Protein AF-A0A1M7XXS4-F1 (afdb_monomer)

Radius of gyration: 19.03 Å; Cα contacts (8 Å, |Δi|>4): 50; chains: 1; bounding box: 60×16×49 Å

Secondary structure (DSSP, 8-state):
-HHHHHHHHHHHHHHHHHTS-----------SS-TTT--HHHHHHIIIIIHHHHHHHHHHHHHHHHHHHHHHHHTT-HHHHHIIIIIHHHIIIIISPTT--S---

Mean predicted aligned error: 14.61 Å

Structure (mmCIF, N/CA/C/O backbone):
data_AF-A0A1M7XXS4-F1
#
_entry.id   AF-A0A1M7XXS4-F1
#
loop_
_atom_site.group_PDB
_atom_site.id
_atom_site.type_symbol
_atom_site.label_atom_id
_atom_site.label_alt_id
_atom_site.label_comp_id
_atom_site.label_asym_id
_atom_site.label_entity_id
_atom_site.label_seq_id
_atom_site.pdbx_PDB_ins_code
_atom_site.Cartn_x
_atom_site.Cartn_y
_atom_site.Cartn_z
_atom_site.occupancy
_atom_site.B_iso_or_equiv
_atom_site.auth_seq_id
_atom_site.auth_comp_id
_atom_site.auth_asym_id
_atom_site.auth_atom_id
_atom_site.pdbx_PDB_model_num
ATOM 1 N N . MET A 1 1 ? 35.525 5.020 0.083 1.00 51.22 1 MET A N 1
ATOM 2 C CA . MET A 1 1 ? 34.289 5.786 -0.222 1.00 51.22 1 MET A CA 1
ATOM 3 C C . MET A 1 1 ? 33.033 4.921 -0.432 1.00 51.22 1 MET A C 1
ATOM 5 O O . MET A 1 1 ? 31.948 5.423 -0.187 1.00 51.22 1 MET A O 1
ATOM 9 N N . PHE A 1 2 ? 33.125 3.638 -0.828 1.00 51.34 2 PHE A N 1
ATOM 10 C CA . PHE A 1 2 ? 31.950 2.745 -0.963 1.00 51.34 2 PHE A CA 1
ATOM 11 C C . PHE A 1 2 ? 31.373 2.231 0.371 1.00 51.34 2 PHE A C 1
ATOM 13 O O . PHE A 1 2 ? 30.167 2.043 0.482 1.00 51.34 2 PHE A O 1
ATOM 20 N N . LEU A 1 3 ? 32.214 2.039 1.392 1.00 49.72 3 LEU A N 1
ATOM 21 C CA . LEU A 1 3 ? 31.784 1.537 2.705 1.00 49.72 3 LEU A CA 1
ATOM 22 C C . LEU A 1 3 ? 31.057 2.607 3.534 1.00 49.72 3 LEU A C 1
ATOM 24 O O . LEU A 1 3 ? 30.058 2.302 4.169 1.00 49.72 3 LEU A O 1
ATOM 28 N N . LEU A 1 4 ? 31.474 3.876 3.425 1.00 56.62 4 LEU A N 1
ATOM 29 C CA . LEU A 1 4 ? 30.806 5.003 4.088 1.00 56.62 4 LEU A CA 1
ATOM 30 C C . LEU A 1 4 ? 29.369 5.196 3.567 1.00 56.62 4 LEU A C 1
ATOM 32 O O . LEU A 1 4 ? 28.458 5.448 4.345 1.00 56.62 4 LEU A O 1
ATOM 36 N N . LYS A 1 5 ? 29.150 4.991 2.258 1.00 56.81 5 LYS A N 1
ATOM 37 C CA . LYS A 1 5 ? 27.818 5.058 1.632 1.00 56.81 5 LYS A CA 1
ATOM 38 C C . LYS A 1 5 ? 26.894 3.937 2.121 1.00 56.81 5 LYS A C 1
ATOM 40 O O . LYS A 1 5 ? 25.731 4.198 2.397 1.00 56.81 5 LYS A O 1
ATOM 45 N N . LYS A 1 6 ? 27.412 2.710 2.270 1.00 54.75 6 LYS A N 1
ATOM 46 C CA . LYS A 1 6 ? 26.637 1.559 2.765 1.00 54.75 6 LYS A CA 1
ATOM 47 C C . LYS A 1 6 ? 26.228 1.726 4.229 1.00 54.75 6 LYS A C 1
ATOM 49 O O . LYS A 1 6 ? 25.080 1.442 4.543 1.00 54.75 6 LYS A O 1
ATOM 54 N N . THR A 1 7 ? 27.120 2.242 5.079 1.00 69.50 7 THR A N 1
ATOM 55 C CA . THR A 1 7 ? 26.813 2.519 6.491 1.00 69.50 7 THR A CA 1
ATOM 56 C C . THR A 1 7 ? 25.780 3.638 6.640 1.00 69.50 7 THR A C 1
ATOM 58 O O . THR A 1 7 ? 24.866 3.518 7.441 1.00 69.50 7 THR A O 1
ATOM 61 N N . VAL A 1 8 ? 25.845 4.701 5.832 1.00 77.06 8 VAL A N 1
ATOM 62 C CA . VAL A 1 8 ? 24.820 5.764 5.867 1.00 77.06 8 VAL A CA 1
ATOM 63 C C . VAL A 1 8 ? 23.448 5.236 5.432 1.00 77.06 8 VAL A C 1
ATOM 65 O O . VAL A 1 8 ? 22.443 5.567 6.053 1.00 77.06 8 VAL A O 1
ATOM 68 N N . ILE A 1 9 ? 23.397 4.364 4.420 1.00 77.25 9 ILE A N 1
ATOM 69 C CA . ILE A 1 9 ? 22.145 3.750 3.950 1.00 77.25 9 ILE A CA 1
ATOM 70 C C . ILE A 1 9 ? 21.536 2.832 5.019 1.00 77.25 9 ILE A C 1
ATOM 72 O O . ILE A 1 9 ? 20.336 2.912 5.265 1.00 77.25 9 ILE A O 1
ATOM 76 N N . THR A 1 10 ? 22.335 2.001 5.696 1.00 77.62 10 THR A N 1
ATOM 77 C CA . THR A 1 10 ? 21.816 1.142 6.774 1.00 77.62 10 THR A CA 1
ATOM 78 C C . THR A 1 10 ? 21.337 1.944 7.976 1.00 77.62 10 THR A C 1
ATOM 80 O O . THR A 1 10 ? 20.279 1.636 8.513 1.00 77.62 10 THR A O 1
ATOM 83 N N . TRP A 1 11 ? 22.044 3.003 8.369 1.00 78.00 11 TRP A N 1
ATOM 84 C CA . TRP A 1 11 ? 21.597 3.869 9.463 1.00 78.00 11 TRP A CA 1
ATOM 85 C C . TRP A 1 11 ? 20.311 4.638 9.120 1.00 78.00 11 TRP A C 1
ATOM 87 O O . TRP A 1 11 ? 19.451 4.780 9.984 1.00 78.00 11 TRP A O 1
ATOM 97 N N . CYS A 1 12 ? 20.127 5.043 7.859 1.00 75.94 12 CYS A N 1
ATOM 98 C CA . CYS A 1 12 ? 18.898 5.691 7.388 1.00 75.94 12 CYS A CA 1
ATOM 99 C C . CYS A 1 12 ? 17.698 4.720 7.353 1.00 75.94 12 CYS A C 1
ATOM 101 O O . CYS A 1 12 ? 16.577 5.089 7.698 1.00 75.94 12 CYS A O 1
ATOM 103 N N . LEU A 1 13 ? 17.935 3.448 7.003 1.00 73.19 13 LEU A N 1
ATOM 104 C CA . LEU A 1 13 ? 16.913 2.395 7.065 1.00 73.19 13 LEU A CA 1
ATOM 105 C C . LEU A 1 13 ? 16.500 2.079 8.512 1.00 73.19 13 LEU A C 1
ATOM 107 O O . LEU A 1 13 ? 15.319 1.872 8.778 1.00 73.19 13 LEU A O 1
ATOM 111 N N . ILE A 1 14 ? 17.447 2.092 9.456 1.00 77.12 14 ILE A N 1
ATOM 112 C CA . ILE A 1 14 ? 17.178 1.848 10.883 1.00 77.12 14 ILE A CA 1
ATOM 113 C C . ILE A 1 14 ? 16.412 3.022 11.514 1.00 77.12 14 ILE A C 1
ATOM 115 O O . ILE A 1 14 ? 15.475 2.793 12.278 1.00 77.12 14 ILE A O 1
ATOM 119 N N . SER A 1 15 ? 16.743 4.273 11.171 1.00 72.19 15 SER A N 1
ATOM 120 C CA . SER A 1 15 ? 15.988 5.439 11.654 1.00 72.19 15 SER A CA 1
ATOM 121 C C . SER A 1 15 ? 14.590 5.526 11.037 1.00 72.19 15 SER A C 1
ATOM 123 O O . SER A 1 15 ? 13.642 5.878 11.733 1.00 72.19 15 SER A O 1
ATOM 125 N N . GLY A 1 16 ? 14.439 5.148 9.763 1.00 68.44 16 GLY A N 1
ATOM 126 C CA . GLY A 1 16 ? 13.130 5.037 9.113 1.00 68.44 16 GLY A CA 1
ATOM 127 C C . GLY A 1 16 ? 12.236 3.971 9.756 1.00 68.44 16 GLY A C 1
ATOM 128 O O . GLY A 1 16 ? 11.039 4.187 9.910 1.00 68.44 16 GLY A O 1
ATOM 129 N N . LEU A 1 17 ? 12.815 2.857 10.219 1.00 63.06 17 LEU A N 1
ATOM 130 C CA . LEU A 1 17 ? 12.072 1.788 10.895 1.00 63.06 17 LEU A CA 1
ATOM 131 C C . LEU A 1 17 ? 11.626 2.168 12.324 1.00 63.06 17 LEU A C 1
ATOM 133 O O . LEU A 1 17 ? 10.648 1.626 12.827 1.00 63.06 17 LEU A O 1
ATOM 137 N N . MET A 1 18 ? 12.291 3.134 12.966 1.00 65.12 18 MET A N 1
ATOM 138 C CA . MET A 1 18 ? 11.855 3.718 14.247 1.00 65.12 18 MET A CA 1
ATOM 139 C C . MET A 1 18 ? 10.761 4.792 14.090 1.00 65.12 18 MET A C 1
ATOM 141 O O . MET A 1 18 ? 10.147 5.170 15.085 1.00 65.12 18 MET A O 1
ATOM 145 N N . MET A 1 19 ? 10.485 5.254 12.862 1.00 58.31 19 MET A N 1
ATOM 146 C CA . MET A 1 19 ? 9.341 6.119 12.519 1.00 58.31 19 MET A CA 1
ATOM 147 C C . MET A 1 19 ? 8.074 5.322 12.176 1.00 58.31 19 MET A C 1
ATOM 149 O O . MET A 1 19 ? 7.124 5.879 11.624 1.00 58.31 19 MET A O 1
ATOM 153 N N . LEU A 1 20 ? 8.026 4.026 12.501 1.00 62.56 20 LEU A N 1
ATOM 154 C CA . LEU A 1 20 ? 6.760 3.306 12.487 1.00 62.56 20 LEU A CA 1
ATOM 155 C C . LEU A 1 20 ? 5.808 3.980 13.489 1.00 62.56 20 LEU A C 1
ATOM 157 O O . LEU A 1 20 ? 6.212 4.257 14.622 1.00 62.56 20 LEU A O 1
ATOM 161 N N . PRO A 1 21 ? 4.564 4.289 13.088 1.00 63.84 21 PRO A N 1
ATOM 162 C CA . PRO A 1 21 ? 3.624 4.959 13.961 1.00 63.84 21 PRO A CA 1
ATOM 163 C C . PRO A 1 21 ? 3.373 4.050 15.159 1.00 63.84 21 PRO A C 1
ATOM 165 O O . PRO A 1 21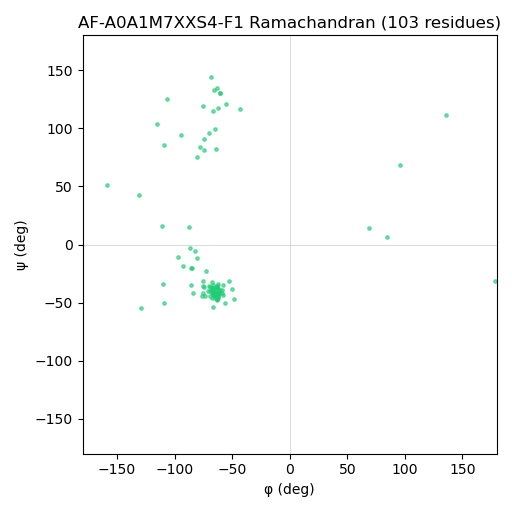 ? 2.847 2.946 15.017 1.00 63.84 21 PRO A O 1
ATOM 168 N N . TYR A 1 22 ? 3.731 4.525 16.350 1.00 62.81 22 TYR A N 1
ATOM 169 C CA . TYR A 1 22 ? 3.137 4.045 17.589 1.00 62.81 22 TYR A CA 1
ATOM 170 C C . TYR A 1 22 ? 1.654 4.422 17.518 1.00 62.81 22 TYR A C 1
ATOM 172 O O . TYR A 1 22 ? 1.245 5.496 17.955 1.00 62.81 22 TYR A O 1
ATOM 180 N N . GLY A 1 23 ? 0.877 3.583 16.830 1.00 54.88 23 GLY A N 1
ATOM 181 C CA . GLY A 1 23 ? -0.551 3.759 16.638 1.00 54.88 23 GLY A CA 1
ATOM 182 C C . GLY A 1 23 ? -1.207 3.881 18.001 1.00 54.88 23 GLY A C 1
ATOM 183 O O . GLY A 1 23 ? -1.054 3.005 18.851 1.00 54.88 23 GLY A O 1
ATOM 184 N N . SER A 1 24 ? -1.875 5.010 18.212 1.00 48.66 24 SER A N 1
ATOM 185 C CA . SER A 1 24 ? -2.603 5.350 19.424 1.00 48.66 24 SER A CA 1
ATOM 186 C C . SER A 1 24 ? -3.412 4.162 19.942 1.00 48.66 24 SER A C 1
ATOM 188 O O . SER A 1 24 ? -4.363 3.717 19.302 1.00 48.66 24 SER A O 1
ATOM 190 N N . PHE A 1 25 ? -3.071 3.682 21.137 1.00 47.09 25 PHE A N 1
ATOM 191 C CA . PHE A 1 25 ? -3.966 2.854 21.934 1.00 47.09 25 PHE A CA 1
ATOM 192 C C . PHE A 1 25 ? -5.044 3.775 22.516 1.00 47.09 25 PHE A C 1
ATOM 194 O O . PHE A 1 25 ? -4.931 4.266 23.638 1.00 47.09 25 PHE A O 1
ATOM 201 N N . ALA A 1 26 ? -6.061 4.095 21.717 1.00 42.75 26 ALA A N 1
ATOM 202 C CA . ALA A 1 26 ? -7.252 4.768 22.215 1.00 42.75 26 ALA A CA 1
ATOM 203 C C . ALA A 1 26 ? -8.127 3.727 22.927 1.00 42.75 26 ALA A C 1
ATOM 205 O O . ALA A 1 26 ? -9.037 3.146 22.344 1.00 42.75 26 ALA A O 1
ATOM 206 N N . ALA A 1 27 ? -7.823 3.464 24.198 1.00 47.00 27 ALA A N 1
ATOM 207 C CA . ALA A 1 27 ? -8.770 2.828 25.099 1.00 47.00 27 ALA A CA 1
ATOM 208 C C . ALA A 1 27 ? -9.842 3.853 25.489 1.00 47.00 27 ALA A C 1
ATOM 210 O O . ALA A 1 27 ? -9.691 4.574 26.472 1.00 47.00 27 ALA A O 1
ATOM 211 N N . THR A 1 28 ? -10.931 3.925 24.728 1.00 42.09 28 THR A N 1
ATOM 212 C CA . THR A 1 28 ? -12.181 4.510 25.222 1.00 42.09 28 THR A CA 1
ATOM 213 C C . THR A 1 28 ? -13.048 3.374 25.747 1.00 42.09 28 THR A C 1
ATOM 215 O O . THR A 1 28 ? -13.755 2.709 24.993 1.00 42.09 28 THR A O 1
ATOM 218 N N . VAL A 1 29 ? -12.954 3.127 27.055 1.00 49.41 29 VAL A N 1
ATOM 219 C CA . VAL A 1 29 ? -14.021 2.454 27.798 1.00 49.41 29 VAL A CA 1
ATOM 220 C C . VAL A 1 29 ? -15.166 3.456 27.858 1.00 49.41 29 VAL A C 1
ATOM 222 O O . VAL A 1 29 ? -15.153 4.340 28.709 1.00 49.41 29 VAL A O 1
ATOM 225 N N . ASP A 1 30 ? -16.120 3.353 26.939 1.00 38.84 30 ASP A N 1
ATOM 226 C CA . ASP A 1 30 ? -17.427 3.970 27.137 1.00 38.84 30 ASP A CA 1
ATOM 227 C C . ASP A 1 30 ? -18.464 2.855 27.223 1.00 38.84 30 ASP A C 1
ATOM 229 O O . ASP A 1 30 ? -18.771 2.144 26.262 1.00 38.84 30 ASP A O 1
ATOM 233 N N . GLY A 1 31 ? -18.890 2.604 28.456 1.00 45.00 31 GLY A N 1
ATOM 234 C CA . GLY A 1 31 ? -19.929 1.643 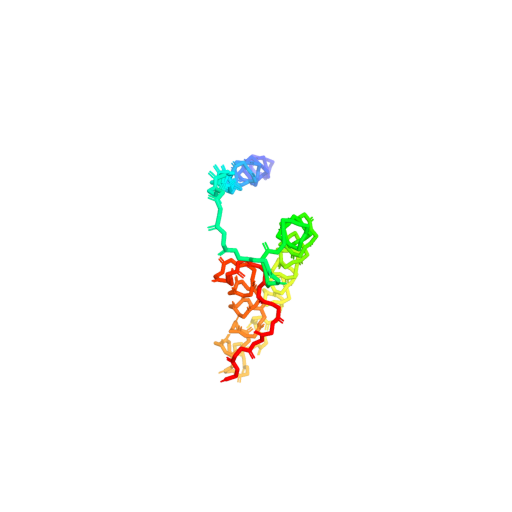28.747 1.00 45.00 31 GLY A CA 1
ATOM 235 C C . GLY A 1 31 ? -21.263 2.251 28.361 1.00 45.00 31 GLY A C 1
ATOM 236 O O . GLY A 1 31 ? -21.644 3.247 28.961 1.00 45.00 31 GLY A O 1
ATOM 237 N N . ASN A 1 32 ? -21.959 1.597 27.421 1.00 50.00 32 ASN A N 1
ATOM 238 C CA . ASN A 1 32 ? -23.421 1.486 27.287 1.00 50.00 32 ASN A CA 1
ATOM 239 C C . ASN A 1 32 ? -23.894 1.693 25.828 1.00 50.00 32 ASN A C 1
ATOM 241 O O . ASN A 1 32 ? -23.955 2.819 25.359 1.00 50.00 32 ASN A O 1
ATOM 245 N N . GLN A 1 33 ? -24.397 0.614 25.200 1.00 47.22 33 GLN A N 1
ATOM 246 C CA . GLN A 1 33 ? -25.227 0.579 23.967 1.00 47.22 33 GLN A CA 1
ATOM 247 C C . GLN A 1 33 ? -24.522 0.345 22.599 1.00 47.22 33 GLN A C 1
ATOM 249 O O . GLN A 1 33 ? -24.559 1.206 21.731 1.00 47.22 33 GLN A O 1
ATOM 254 N N . ALA A 1 34 ? -23.977 -0.854 22.328 1.00 43.91 34 ALA A N 1
ATOM 255 C CA . ALA A 1 34 ? -23.781 -1.350 20.942 1.00 43.91 34 ALA A CA 1
ATOM 256 C C . ALA A 1 34 ? -23.655 -2.889 20.882 1.00 43.91 34 ALA A C 1
ATOM 258 O O . ALA A 1 34 ? -22.706 -3.460 20.344 1.00 43.91 34 ALA A O 1
ATOM 259 N N . LYS A 1 35 ? -24.606 -3.583 21.503 1.00 45.53 35 LYS A N 1
ATOM 260 C CA . LYS A 1 35 ? -24.626 -5.042 21.646 1.00 45.53 35 LYS A CA 1
ATOM 261 C C . LYS A 1 35 ? -25.140 -5.705 20.354 1.00 45.53 35 LYS A C 1
ATOM 263 O O . LYS A 1 35 ? -26.299 -6.075 20.325 1.00 45.53 35 LYS A O 1
ATOM 268 N N . GLU A 1 36 ? -24.315 -5.771 19.299 1.00 49.69 36 GLU A N 1
ATOM 269 C CA . GLU A 1 36 ? -24.268 -6.905 18.332 1.00 49.69 36 GLU A CA 1
ATOM 270 C C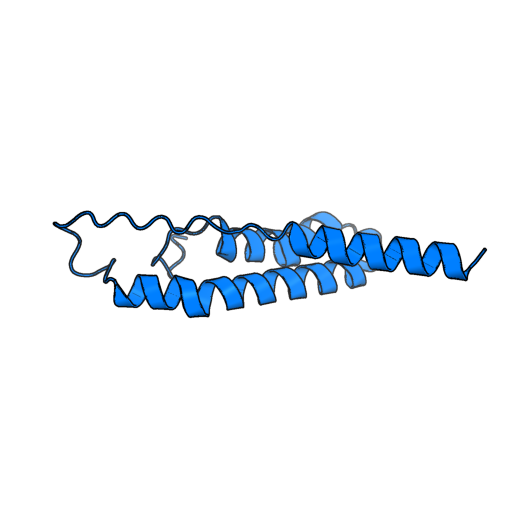 . GLU A 1 36 ? -23.258 -6.723 17.177 1.00 49.69 36 GLU A C 1
ATOM 272 O O . GLU A 1 36 ? -22.655 -7.705 16.761 1.00 49.69 36 GLU A O 1
ATOM 277 N N . LYS A 1 37 ? -22.981 -5.500 16.695 1.00 50.88 37 LYS A N 1
ATOM 278 C CA . LYS A 1 37 ? -22.001 -5.253 15.600 1.00 50.88 37 LYS A CA 1
ATOM 279 C C . LYS A 1 37 ? -20.604 -4.829 16.089 1.00 50.88 37 LYS A C 1
ATOM 281 O O . LYS A 1 37 ? -19.645 -4.809 15.331 1.00 50.88 37 LYS A O 1
ATOM 286 N N . ASN A 1 38 ? -20.491 -4.515 17.378 1.00 53.12 38 ASN A N 1
ATOM 287 C CA . ASN A 1 38 ? -19.322 -3.904 18.013 1.00 53.12 38 ASN A CA 1
ATOM 288 C C . ASN A 1 38 ? -18.929 -4.663 19.289 1.00 53.12 38 ASN A C 1
ATOM 290 O O . ASN A 1 38 ? -18.656 -4.070 20.332 1.00 53.12 38 ASN A O 1
ATOM 294 N N . SER A 1 39 ? -18.960 -5.996 19.236 1.00 58.75 39 SER A N 1
ATOM 295 C CA . SER A 1 39 ? -18.477 -6.811 20.350 1.00 58.75 39 SER A CA 1
ATOM 296 C C . SER A 1 39 ? -16.973 -6.557 20.551 1.00 58.75 39 SER A C 1
ATOM 298 O O . SER A 1 39 ? -16.229 -6.581 19.565 1.00 58.75 39 SER A O 1
ATOM 300 N N . PRO A 1 40 ? -16.491 -6.357 21.795 1.00 61.41 40 PRO A N 1
ATOM 301 C CA . PRO A 1 40 ? -15.074 -6.098 22.084 1.00 61.41 40 PRO A CA 1
ATOM 302 C C . PRO A 1 40 ? -14.131 -7.149 21.485 1.00 61.41 40 PRO A C 1
ATOM 304 O O . PRO A 1 40 ? -13.010 -6.843 21.084 1.00 61.41 40 PRO A O 1
ATOM 307 N N . GLU A 1 41 ? -14.610 -8.387 21.384 1.00 67.19 41 GLU A N 1
ATOM 308 C CA . GLU A 1 41 ? -13.912 -9.511 20.762 1.00 67.19 41 GLU A CA 1
ATOM 309 C C . GLU A 1 41 ? -13.645 -9.277 19.269 1.00 67.19 41 GLU A C 1
ATOM 311 O O . GLU A 1 41 ? -12.523 -9.470 18.808 1.00 67.19 41 GLU A O 1
ATOM 316 N N . VAL A 1 42 ? -14.634 -8.779 18.520 1.00 68.69 42 VAL A N 1
ATOM 317 C CA . VAL A 1 42 ? -14.514 -8.510 17.077 1.00 68.69 42 VAL A CA 1
ATOM 318 C C . VAL A 1 42 ? -13.539 -7.358 16.823 1.00 68.69 42 VAL A C 1
ATOM 320 O O . VAL A 1 42 ? -12.704 -7.440 15.925 1.00 68.69 42 VAL A O 1
ATOM 323 N N . MET A 1 43 ? -13.573 -6.318 17.663 1.00 67.75 43 MET A N 1
ATOM 324 C CA . MET A 1 43 ? -12.620 -5.203 17.592 1.00 67.75 43 MET A CA 1
ATOM 325 C C . MET A 1 43 ? -11.192 -5.630 17.961 1.00 67.75 43 MET A C 1
ATOM 327 O O . MET A 1 43 ? -10.229 -5.182 17.341 1.00 67.75 43 MET A O 1
ATOM 331 N N . THR A 1 44 ? -11.043 -6.523 18.944 1.00 72.81 44 THR A N 1
ATOM 332 C CA . THR A 1 44 ? -9.735 -7.052 19.363 1.00 72.81 44 THR A CA 1
ATOM 333 C C . THR A 1 44 ? -9.118 -7.917 18.266 1.00 72.81 44 THR A C 1
ATOM 335 O O . THR A 1 44 ? -7.931 -7.787 17.969 1.00 72.81 44 THR A O 1
ATOM 338 N N . VAL A 1 45 ? -9.924 -8.756 17.611 1.00 74.50 45 VAL A N 1
ATOM 339 C CA . VAL A 1 45 ? -9.495 -9.561 16.458 1.00 74.50 45 VAL A CA 1
ATOM 340 C C . VAL A 1 45 ? -9.096 -8.672 15.273 1.00 74.50 45 VAL A C 1
ATOM 342 O O . VA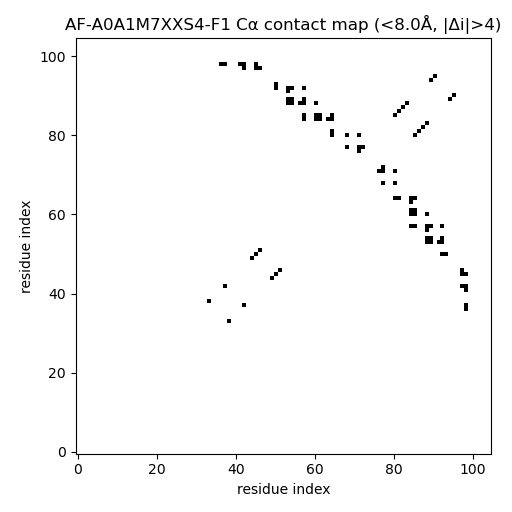L A 1 45 ? -8.066 -8.924 14.648 1.00 74.50 45 VAL A O 1
ATOM 345 N N . ASP A 1 46 ? -9.846 -7.603 14.994 1.00 70.25 46 ASP A N 1
ATOM 346 C CA . ASP A 1 46 ? -9.519 -6.647 13.926 1.00 70.25 46 ASP A CA 1
ATOM 347 C C . ASP A 1 46 ? -8.166 -5.950 14.175 1.00 70.25 46 ASP A C 1
ATOM 349 O O . ASP A 1 46 ? -7.332 -5.840 13.278 1.00 70.25 46 ASP A O 1
ATOM 353 N N . ILE A 1 47 ? -7.895 -5.550 15.422 1.00 75.75 47 ILE A N 1
ATOM 354 C CA . ILE A 1 47 ? -6.630 -4.908 15.815 1.00 75.75 47 ILE A CA 1
ATOM 355 C C . ILE A 1 47 ? -5.446 -5.882 15.762 1.00 75.75 47 ILE A C 1
ATOM 357 O O . ILE A 1 47 ? -4.376 -5.504 15.290 1.00 75.75 47 ILE A O 1
ATOM 361 N N . ILE A 1 48 ? -5.605 -7.110 16.267 1.00 79.38 48 ILE A N 1
ATOM 362 C CA . ILE A 1 48 ? -4.482 -8.046 16.446 1.00 79.38 48 ILE A CA 1
ATOM 363 C C . ILE A 1 48 ? -4.184 -8.842 15.174 1.00 79.38 48 ILE A C 1
ATOM 365 O O . ILE A 1 48 ? -3.025 -9.155 14.915 1.00 79.38 48 ILE A O 1
ATOM 369 N N . LEU A 1 49 ? -5.200 -9.192 14.386 1.00 79.75 49 LEU A N 1
ATOM 370 C CA . LEU A 1 49 ? -5.027 -10.046 13.210 1.00 79.75 49 LEU A CA 1
ATOM 371 C C . LEU A 1 49 ? -5.213 -9.271 11.910 1.00 79.75 49 LEU A C 1
ATOM 373 O O . LEU A 1 49 ? -4.348 -9.326 11.037 1.00 79.75 49 LEU A O 1
ATOM 377 N N . VAL A 1 50 ? -6.309 -8.525 11.778 1.00 81.38 50 VAL A N 1
ATOM 378 C CA . VAL A 1 50 ? -6.712 -7.960 10.481 1.00 81.38 50 VAL A CA 1
ATOM 379 C C . VAL A 1 50 ? -5.856 -6.759 10.097 1.00 81.38 50 VAL A C 1
ATOM 381 O O . VAL A 1 50 ? -5.377 -6.701 8.969 1.00 81.38 50 VAL A O 1
ATOM 384 N N . ARG A 1 51 ? -5.584 -5.831 11.020 1.00 83.62 51 ARG A N 1
ATOM 385 C CA . ARG A 1 51 ? -4.711 -4.677 10.750 1.00 83.62 51 ARG A CA 1
ATOM 386 C C . ARG A 1 51 ? -3.270 -5.078 10.428 1.00 83.62 51 ARG A C 1
ATOM 388 O O . ARG A 1 51 ? -2.752 -4.571 9.435 1.00 83.62 51 ARG A O 1
ATOM 395 N N . PRO A 1 52 ? -2.607 -5.980 11.179 1.00 84.44 52 PRO A N 1
ATOM 396 C CA . PRO A 1 52 ? -1.284 -6.463 10.796 1.00 84.44 52 PRO A CA 1
ATOM 397 C C . PRO A 1 52 ? -1.293 -7.170 9.443 1.00 84.44 52 PRO A C 1
ATOM 399 O O . PRO A 1 52 ? -0.390 -6.945 8.642 1.00 84.44 52 PRO A O 1
ATOM 402 N N . LEU A 1 53 ? -2.326 -7.964 9.147 1.00 86.00 53 LEU A N 1
ATOM 403 C CA . LEU A 1 53 ? -2.459 -8.617 7.847 1.00 86.00 53 LEU A CA 1
ATOM 404 C C . LEU A 1 53 ? -2.647 -7.602 6.707 1.00 86.00 53 LEU A C 1
ATOM 406 O O . LEU A 1 53 ? -1.978 -7.712 5.683 1.00 86.00 53 LEU A O 1
ATOM 410 N N . GLY A 1 54 ? -3.488 -6.585 6.900 1.00 84.12 54 GLY A N 1
ATOM 411 C CA . GLY A 1 54 ? -3.675 -5.484 5.952 1.00 84.12 54 GLY A CA 1
ATOM 412 C C . GLY A 1 54 ? -2.401 -4.660 5.751 1.00 84.12 54 GLY A C 1
ATOM 413 O O . GLY A 1 54 ? -2.057 -4.291 4.628 1.00 84.12 54 GLY A O 1
ATOM 414 N N . LEU A 1 55 ? -1.619 -4.457 6.813 1.00 86.19 55 LEU A N 1
ATOM 415 C CA . LEU A 1 55 ? -0.324 -3.785 6.741 1.00 86.19 55 LEU A CA 1
ATOM 416 C C . LEU A 1 55 ? 0.678 -4.603 5.918 1.00 86.19 55 LEU A C 1
ATOM 418 O O . LEU A 1 55 ? 1.366 -4.044 5.066 1.00 86.19 55 LEU A O 1
ATOM 422 N N . VAL A 1 56 ? 0.728 -5.924 6.120 1.00 89.44 56 VAL A N 1
ATOM 423 C CA . VAL A 1 56 ? 1.546 -6.840 5.308 1.00 89.44 56 VAL A CA 1
ATOM 424 C C . VAL A 1 56 ? 1.089 -6.825 3.849 1.00 89.44 56 VAL A C 1
ATOM 426 O O . VAL A 1 56 ? 1.933 -6.765 2.957 1.00 89.44 56 VAL A O 1
ATOM 429 N N . ALA A 1 57 ? -0.222 -6.821 3.596 1.00 86.44 57 ALA A N 1
ATOM 430 C CA . ALA A 1 57 ? -0.781 -6.729 2.250 1.00 86.44 57 ALA A CA 1
ATOM 431 C C . ALA A 1 57 ? -0.405 -5.405 1.567 1.00 86.44 57 ALA A C 1
ATOM 433 O O . ALA A 1 57 ? 0.067 -5.420 0.434 1.00 86.44 57 ALA A O 1
ATOM 434 N N . THR A 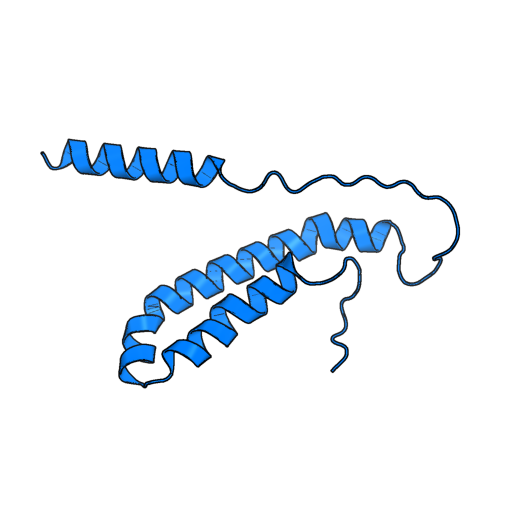1 58 ? -0.505 -4.281 2.278 1.00 89.06 58 THR A N 1
ATOM 435 C CA . THR A 1 58 ? -0.111 -2.950 1.788 1.00 89.06 58 THR A CA 1
ATOM 436 C C . THR A 1 58 ? 1.383 -2.895 1.468 1.00 89.06 58 THR A C 1
ATOM 438 O O . THR A 1 58 ? 1.784 -2.378 0.426 1.00 89.06 58 THR A O 1
ATOM 441 N N . LEU A 1 59 ? 2.227 -3.468 2.333 1.00 91.94 59 LEU A N 1
ATOM 442 C CA . LEU A 1 59 ? 3.670 -3.576 2.102 1.00 91.94 59 LEU A CA 1
ATOM 443 C C . LEU A 1 59 ? 3.985 -4.441 0.883 1.00 91.94 59 LEU A C 1
ATOM 445 O O . LEU A 1 59 ? 4.787 -4.046 0.040 1.00 91.94 59 LEU A O 1
ATOM 449 N N . CYS A 1 60 ? 3.350 -5.606 0.772 1.00 91.25 60 CYS A N 1
ATOM 450 C CA . CYS A 1 60 ? 3.548 -6.512 -0.350 1.00 91.25 60 CYS A CA 1
ATOM 451 C C . CYS A 1 60 ? 3.105 -5.862 -1.666 1.00 91.25 60 CYS A C 1
ATOM 453 O O . CYS A 1 60 ? 3.880 -5.827 -2.620 1.00 91.25 60 CYS A O 1
ATOM 455 N N . GLY 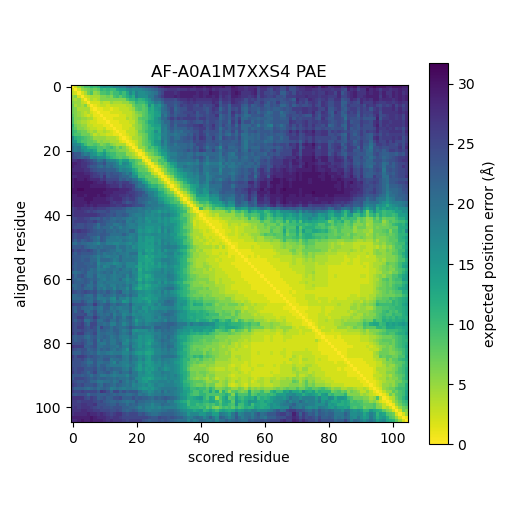A 1 61 ? 1.913 -5.263 -1.686 1.00 89.12 61 GLY A N 1
ATOM 456 C CA . GLY A 1 61 ? 1.384 -4.517 -2.823 1.00 89.12 61 GLY A CA 1
ATOM 457 C C . GLY A 1 61 ? 2.285 -3.350 -3.231 1.00 89.12 61 GLY A C 1
ATOM 458 O O . GLY A 1 61 ? 2.615 -3.216 -4.406 1.00 89.12 61 GLY A O 1
ATOM 459 N N . SER A 1 62 ? 2.828 -2.601 -2.266 1.00 91.56 62 SER A N 1
ATOM 460 C CA . SER A 1 62 ? 3.815 -1.538 -2.520 1.00 91.56 62 SER A CA 1
ATOM 461 C C . SER A 1 62 ? 5.106 -2.060 -3.159 1.00 91.56 62 SER A C 1
ATOM 463 O O . SER A 1 62 ? 5.644 -1.442 -4.077 1.00 91.56 62 SER A O 1
ATOM 465 N N . VAL A 1 63 ? 5.612 -3.212 -2.707 1.00 93.75 63 VAL A N 1
ATOM 466 C CA . VAL A 1 63 ? 6.804 -3.846 -3.296 1.00 93.75 63 VAL A CA 1
ATOM 467 C C . VAL A 1 63 ? 6.518 -4.326 -4.720 1.00 93.75 63 VAL A C 1
ATOM 469 O O . VAL A 1 63 ? 7.334 -4.105 -5.616 1.00 93.75 63 VAL A O 1
ATOM 472 N N . ILE A 1 64 ? 5.355 -4.939 -4.953 1.00 92.12 64 ILE A N 1
ATOM 473 C CA . ILE A 1 64 ? 4.922 -5.384 -6.284 1.00 92.12 64 ILE A CA 1
ATOM 474 C C . ILE A 1 64 ? 4.749 -4.181 -7.217 1.00 92.12 64 ILE A C 1
ATOM 476 O O . ILE A 1 64 ? 5.213 -4.227 -8.358 1.00 92.12 64 ILE A O 1
ATOM 480 N N . PHE A 1 65 ? 4.154 -3.087 -6.739 1.00 92.50 65 PHE A N 1
ATOM 481 C CA . PHE A 1 65 ? 4.054 -1.835 -7.483 1.00 92.50 65 PHE A CA 1
ATOM 482 C C . PHE A 1 65 ? 5.437 -1.310 -7.861 1.00 92.50 65 PHE A C 1
ATOM 484 O O . PHE A 1 65 ? 5.652 -0.945 -9.005 1.00 92.50 65 PHE A O 1
ATOM 491 N N . LEU A 1 66 ? 6.417 -1.335 -6.957 1.00 93.19 66 LEU A N 1
ATOM 492 C CA . LEU A 1 66 ? 7.759 -0.837 -7.262 1.00 93.19 66 LEU A CA 1
ATOM 493 C C . LEU A 1 66 ? 8.443 -1.628 -8.392 1.00 93.19 66 LEU A C 1
ATOM 495 O O . LEU A 1 66 ? 9.112 -1.043 -9.242 1.00 93.19 66 LEU A O 1
ATOM 499 N N . VAL A 1 67 ? 8.253 -2.951 -8.423 1.00 93.31 67 VAL A N 1
ATOM 500 C CA . VAL A 1 67 ? 8.789 -3.824 -9.482 1.00 93.31 67 VAL A CA 1
ATOM 501 C C . VAL A 1 67 ? 8.004 -3.676 -10.791 1.00 93.31 67 VAL A C 1
ATOM 503 O O . VAL A 1 67 ? 8.597 -3.713 -11.869 1.00 93.31 67 VAL A O 1
ATOM 506 N N . SER A 1 68 ? 6.683 -3.496 -10.712 1.00 89.25 68 SER A N 1
ATOM 507 C CA . SER A 1 68 ? 5.800 -3.366 -11.881 1.00 89.25 68 SER A CA 1
ATOM 508 C C . SER A 1 68 ? 5.721 -1.943 -12.444 1.00 89.25 68 SER A C 1
ATOM 510 O O . SER A 1 68 ? 5.433 -1.784 -13.624 1.00 89.25 68 SER A O 1
ATOM 512 N N . SER A 1 69 ? 6.074 -0.920 -11.665 1.00 91.44 69 SER A N 1
ATOM 513 C CA . SER A 1 69 ? 6.043 0.501 -12.026 1.00 91.44 69 SER A CA 1
ATOM 514 C C . SER A 1 69 ? 6.700 0.824 -13.374 1.00 91.44 69 SER A C 1
ATOM 516 O O . SER A 1 69 ? 6.058 1.508 -14.173 1.00 91.44 69 SER A O 1
ATOM 518 N N . PRO A 1 70 ? 7.908 0.322 -13.719 1.00 86.31 70 PRO A N 1
ATOM 519 C CA . PRO A 1 70 ? 8.475 0.564 -15.047 1.00 86.31 70 PRO A CA 1
ATOM 520 C C . PRO A 1 70 ? 7.620 -0.025 -16.180 1.00 86.31 70 PRO A C 1
ATOM 522 O O . PRO A 1 70 ? 7.530 0.574 -17.249 1.00 86.31 70 PRO A O 1
ATOM 525 N N . PHE A 1 71 ? 6.952 -1.160 -15.958 1.00 90.75 71 PHE A N 1
ATOM 526 C CA . PHE A 1 71 ? 6.049 -1.772 -16.937 1.00 90.75 71 PHE A CA 1
ATOM 527 C C . PHE A 1 71 ? 4.721 -1.021 -17.030 1.00 90.75 71 PHE A C 1
ATOM 529 O O . PHE A 1 71 ? 4.251 -0.757 -18.134 1.00 90.75 71 PHE A O 1
ATOM 536 N N . SER A 1 72 ? 4.159 -0.606 -15.897 1.00 88.06 72 SER A N 1
ATOM 537 C CA . SER A 1 72 ? 2.956 0.226 -15.843 1.00 88.06 72 SER A CA 1
ATOM 538 C C . SER A 1 72 ? 3.166 1.596 -16.487 1.00 88.06 72 SER A C 1
ATOM 540 O O . SER A 1 72 ? 2.276 2.084 -17.179 1.00 88.06 72 SER A O 1
ATOM 542 N N . ALA A 1 73 ? 4.361 2.179 -16.352 1.00 89.44 73 ALA A N 1
ATOM 543 C CA . ALA A 1 73 ? 4.730 3.422 -17.023 1.00 89.44 73 ALA A CA 1
ATOM 544 C C . ALA A 1 73 ? 4.815 3.252 -18.543 1.00 89.44 73 ALA A C 1
ATOM 546 O O . ALA A 1 73 ? 4.306 4.095 -19.278 1.00 89.44 73 ALA A O 1
ATOM 547 N N . MET A 1 74 ? 5.388 2.144 -19.025 1.00 89.31 74 MET A N 1
ATOM 548 C CA . MET A 1 74 ? 5.388 1.819 -20.457 1.00 89.31 74 MET A CA 1
ATOM 549 C C . MET A 1 74 ? 3.982 1.506 -20.989 1.00 89.31 74 MET A C 1
ATOM 551 O O . MET A 1 74 ? 3.686 1.810 -22.140 1.00 89.31 74 MET A O 1
ATOM 555 N N . GLY A 1 75 ? 3.119 0.921 -20.155 1.00 86.44 75 GLY A N 1
ATOM 556 C CA . GLY A 1 75 ? 1.718 0.640 -20.472 1.00 86.44 75 GLY A CA 1
ATOM 557 C C . GLY A 1 75 ? 0.770 1.830 -20.295 1.00 86.44 75 GLY A C 1
ATOM 558 O O . GLY A 1 75 ? -0.407 1.704 -20.617 1.00 86.44 75 GLY A O 1
ATOM 559 N N . GLY A 1 76 ? 1.247 2.966 -19.775 1.00 90.56 76 GLY A N 1
ATOM 560 C CA . GLY A 1 76 ? 0.425 4.146 -19.495 1.00 90.56 76 GLY A CA 1
ATOM 561 C C . GLY A 1 76 ? -0.589 3.980 -18.352 1.00 90.56 76 GLY A C 1
ATOM 562 O O . GLY A 1 76 ? -1.468 4.824 -18.221 1.00 90.56 76 GLY A O 1
ATOM 563 N N . ASN A 1 77 ? -0.480 2.932 -17.522 1.00 88.88 77 ASN A N 1
ATOM 564 C CA . ASN A 1 77 ? -1.442 2.618 -16.452 1.00 88.88 77 ASN A CA 1
ATOM 565 C C . ASN A 1 77 ? -0.905 2.822 -15.027 1.00 88.88 77 ASN A C 1
ATOM 567 O O . ASN A 1 77 ? -1.495 2.323 -14.076 1.00 88.88 77 ASN A O 1
ATOM 571 N N . THR A 1 78 ? 0.206 3.541 -14.848 1.00 90.75 78 THR A N 1
ATOM 572 C CA . THR A 1 78 ? 0.862 3.697 -13.534 1.00 90.75 78 THR A CA 1
ATOM 573 C C . THR A 1 78 ? -0.081 4.128 -12.416 1.00 90.75 78 THR A C 1
ATOM 575 O O . THR A 1 78 ? 0.057 3.632 -11.304 1.00 90.75 78 THR A O 1
ATOM 578 N N . GLN A 1 79 ? -1.031 5.020 -12.705 1.00 90.38 79 GLN A N 1
ATOM 579 C CA . GLN A 1 79 ? -2.021 5.464 -11.724 1.00 90.38 79 GLN A CA 1
ATOM 580 C C . GLN A 1 79 ? -2.939 4.315 -11.289 1.00 90.38 79 GLN A C 1
ATOM 582 O O . GLN A 1 79 ? -3.123 4.087 -10.104 1.00 90.38 79 GLN A O 1
ATOM 587 N N . GLU A 1 80 ? -3.440 3.537 -12.242 1.00 89.81 80 GLU A N 1
ATOM 588 C CA . GLU A 1 80 ? -4.329 2.405 -11.977 1.00 89.81 80 GLU A CA 1
ATOM 589 C C . GLU A 1 80 ? -3.603 1.279 -11.230 1.00 89.81 80 GLU A C 1
ATOM 591 O O . GLU A 1 80 ? -4.125 0.695 -10.285 1.00 89.81 80 GLU A O 1
ATOM 596 N N . ALA A 1 81 ? -2.342 1.026 -11.593 1.00 90.31 81 ALA A N 1
ATOM 597 C CA . ALA A 1 81 ? -1.487 0.097 -10.865 1.00 90.31 81 ALA A CA 1
ATOM 598 C C . ALA A 1 81 ? -1.211 0.569 -9.428 1.00 90.31 81 ALA A C 1
ATOM 600 O O . ALA A 1 81 ? -1.130 -0.257 -8.524 1.00 90.31 81 ALA A O 1
ATOM 601 N N . TRP A 1 82 ? -1.064 1.877 -9.206 1.00 90.88 82 TRP A N 1
ATOM 602 C CA . TRP A 1 82 ? -0.908 2.450 -7.871 1.00 90.88 82 TRP A CA 1
ATOM 603 C C . TRP A 1 82 ? -2.187 2.313 -7.043 1.00 90.88 82 TRP A C 1
ATOM 605 O O . TRP A 1 82 ? -2.124 1.886 -5.889 1.00 90.88 82 TRP A O 1
ATOM 615 N N . ASP A 1 83 ? -3.334 2.640 -7.633 1.00 90.94 83 ASP A N 1
ATOM 616 C CA . ASP A 1 83 ? -4.613 2.629 -6.931 1.00 90.94 83 ASP A CA 1
ATOM 617 C C . ASP A 1 83 ? -4.958 1.211 -6.449 1.00 90.94 83 ASP A C 1
ATOM 619 O O . ASP A 1 83 ? -5.209 1.014 -5.261 1.00 90.94 83 ASP A O 1
ATOM 623 N N . VAL A 1 84 ? -4.808 0.204 -7.315 1.00 89.50 84 VAL A N 1
ATOM 624 C CA . VAL A 1 84 ? -5.112 -1.199 -6.983 1.00 89.50 84 VAL A CA 1
ATOM 625 C C . VAL A 1 84 ? -4.069 -1.832 -6.055 1.00 89.50 84 VAL A C 1
ATOM 627 O O . VAL A 1 84 ? -4.410 -2.550 -5.117 1.00 89.50 84 VAL A O 1
ATOM 630 N N . LEU A 1 85 ? -2.771 -1.622 -6.308 1.00 88.62 85 LEU A N 1
ATOM 631 C CA . LEU A 1 85 ? -1.723 -2.333 -5.560 1.00 88.62 85 LEU A CA 1
ATOM 632 C C . LEU A 1 85 ? -1.343 -1.644 -4.250 1.00 88.62 85 LEU A C 1
ATOM 634 O O . LEU A 1 85 ? -0.740 -2.285 -3.389 1.00 88.62 85 LEU A O 1
ATOM 638 N N . VAL A 1 86 ? -1.638 -0.353 -4.095 1.00 90.62 86 VAL A N 1
ATOM 639 C CA . VAL A 1 86 ? -1.168 0.436 -2.951 1.00 90.62 86 VAL A CA 1
ATOM 640 C C . VAL A 1 86 ? -2.301 1.181 -2.268 1.00 90.62 86 VAL A C 1
ATOM 642 O O . VAL A 1 86 ? -2.460 1.024 -1.057 1.00 90.62 86 VAL A O 1
ATOM 645 N N . ALA A 1 87 ? -3.078 1.978 -3.006 1.00 89.19 87 ALA A N 1
ATOM 646 C CA . ALA A 1 87 ? -4.084 2.841 -2.393 1.00 89.19 87 ALA A CA 1
ATOM 647 C C . ALA A 1 87 ? -5.209 2.023 -1.744 1.00 89.19 87 ALA A C 1
ATOM 649 O O . ALA A 1 87 ? -5.429 2.166 -0.545 1.00 89.19 87 ALA A O 1
ATOM 650 N N . GLU A 1 88 ? -5.847 1.115 -2.480 1.00 87.50 88 GLU A N 1
ATOM 651 C CA . GLU A 1 88 ? -6.929 0.260 -1.976 1.00 87.50 88 GLU A CA 1
ATOM 652 C C . GLU A 1 88 ? -6.513 -0.563 -0.734 1.00 87.50 88 GLU A C 1
ATOM 654 O O . GLU A 1 88 ? -7.190 -0.464 0.297 1.00 87.50 88 GLU A O 1
ATOM 659 N N . PRO A 1 89 ? -5.375 -1.299 -0.729 1.00 84.75 89 PRO A N 1
ATOM 660 C CA . PRO A 1 89 ? -4.896 -1.989 0.472 1.00 84.75 89 PRO A CA 1
ATOM 661 C C . PRO A 1 89 ? -4.645 -1.054 1.661 1.00 84.75 89 PRO A C 1
ATOM 663 O O . PRO A 1 89 ? -4.959 -1.399 2.807 1.00 84.75 89 PRO A O 1
ATOM 666 N N . ALA A 1 90 ? -4.096 0.137 1.406 1.00 86.00 90 ALA A N 1
ATOM 667 C CA . ALA A 1 90 ? -3.831 1.119 2.449 1.00 86.00 90 ALA A CA 1
ATOM 668 C C . ALA A 1 90 ? -5.131 1.700 3.023 1.00 86.00 90 ALA A C 1
ATOM 670 O O . ALA A 1 90 ? -5.242 1.874 4.238 1.00 86.00 90 ALA A O 1
ATOM 671 N N . GLU A 1 91 ? -6.132 1.975 2.190 1.00 86.31 91 GLU A N 1
ATOM 672 C CA . GLU A 1 91 ? -7.437 2.455 2.644 1.00 86.31 91 GLU A CA 1
ATOM 673 C C . GLU A 1 91 ? -8.168 1.399 3.472 1.00 86.31 91 GLU A C 1
ATOM 675 O O . GLU A 1 91 ? -8.623 1.709 4.579 1.00 86.31 91 GLU A O 1
ATO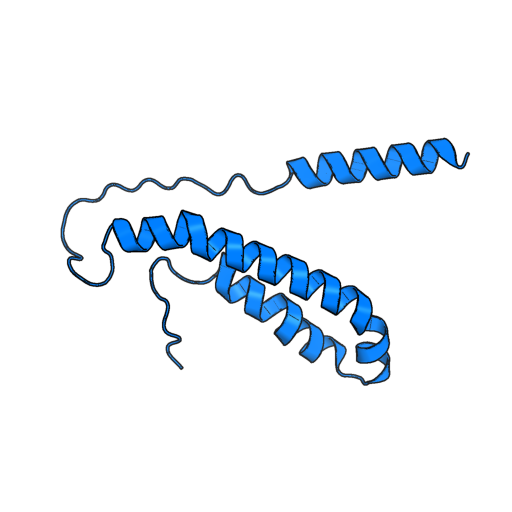M 680 N N . PHE A 1 92 ? -8.168 0.143 3.015 1.00 82.88 92 PHE A N 1
ATOM 681 C CA . PHE A 1 92 ? -8.723 -0.985 3.762 1.00 82.88 92 PHE A CA 1
ATOM 682 C C . PHE A 1 92 ? -8.052 -1.164 5.133 1.00 82.88 92 PHE A C 1
ATOM 684 O O . PHE A 1 92 ? -8.701 -1.519 6.116 1.00 82.88 92 PHE A O 1
ATOM 691 N N . THR A 1 93 ? -6.751 -0.883 5.226 1.00 81.75 93 THR A N 1
ATOM 692 C CA . THR A 1 93 ? -5.978 -1.068 6.462 1.00 81.75 93 THR A CA 1
ATOM 693 C C . THR A 1 93 ? -6.093 0.116 7.428 1.00 81.75 93 THR A C 1
ATOM 695 O O . THR A 1 93 ? -6.192 -0.081 8.642 1.00 81.75 93 THR A O 1
ATOM 698 N N . PHE A 1 94 ? -6.046 1.353 6.921 1.00 82.12 94 PHE A N 1
A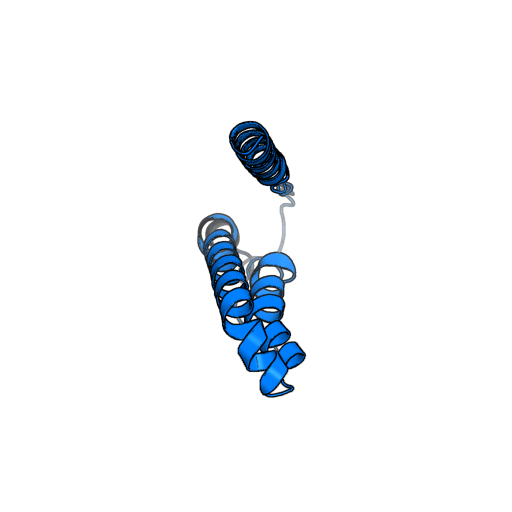TOM 699 C CA . PHE A 1 94 ? -5.891 2.554 7.751 1.00 82.12 94 PHE A CA 1
ATOM 700 C C . PHE A 1 94 ? -7.135 3.434 7.831 1.00 82.12 94 PHE A C 1
ATOM 702 O O . PHE A 1 94 ? -7.359 4.044 8.877 1.00 82.12 94 PHE A O 1
ATOM 709 N N . LYS A 1 95 ? -7.925 3.526 6.756 1.00 74.88 95 LYS A N 1
ATOM 710 C CA . LYS A 1 95 ? -9.111 4.397 6.703 1.00 74.88 95 LYS A CA 1
ATOM 711 C C . LYS A 1 95 ? -10.397 3.672 7.103 1.00 74.88 95 LYS A C 1
ATOM 713 O O . LYS A 1 95 ? -11.369 4.328 7.467 1.00 74.88 95 LYS A O 1
ATOM 718 N N . ARG A 1 96 ? -10.396 2.336 7.078 1.00 74.25 96 ARG A N 1
ATOM 719 C CA . ARG A 1 96 ? -11.544 1.503 7.453 1.00 74.25 96 ARG A CA 1
ATOM 720 C C . ARG A 1 96 ? -11.901 1.629 8.950 1.00 74.25 96 ARG A C 1
ATOM 722 O O . ARG A 1 96 ? -11.007 1.520 9.801 1.00 74.25 96 ARG A O 1
ATOM 729 N N . PRO A 1 97 ? -13.192 1.820 9.301 1.00 68.06 97 PRO A N 1
ATOM 730 C CA . PRO A 1 97 ? -13.644 1.823 10.689 1.00 68.06 97 PRO A CA 1
ATOM 731 C C . PRO A 1 97 ? -13.544 0.423 11.312 1.00 68.06 97 PRO A C 1
ATOM 733 O O . PRO A 1 97 ? -13.778 -0.594 10.658 1.00 68.06 97 PRO A O 1
ATOM 736 N N . LEU A 1 98 ? -13.191 0.379 12.599 1.00 62.09 98 LEU A N 1
ATOM 737 C CA . LEU A 1 98 ? -12.989 -0.865 13.348 1.00 62.09 98 LEU A CA 1
ATOM 738 C C . LEU A 1 98 ? -14.273 -1.705 13.380 1.00 62.09 98 LEU A C 1
ATOM 740 O O . LEU A 1 98 ? -15.333 -1.193 13.727 1.00 62.09 98 LEU A O 1
ATOM 744 N N . GLY A 1 99 ? -14.169 -2.996 13.047 1.00 57.03 99 GLY A N 1
ATOM 745 C CA . GLY A 1 99 ? -15.289 -3.949 13.123 1.00 57.03 99 GLY A CA 1
ATOM 746 C C . GLY A 1 99 ? -1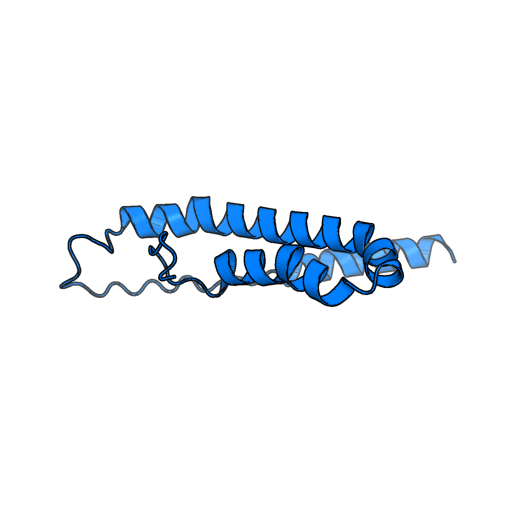6.242 -4.002 11.915 1.00 57.03 99 GLY A C 1
ATOM 747 O O . GLY A 1 99 ? -17.230 -4.731 11.962 1.00 57.03 99 GLY A O 1
ATOM 748 N N . HIS A 1 100 ? -15.962 -3.295 10.814 1.00 63.09 100 HIS A N 1
ATOM 749 C CA . HIS A 1 100 ? -16.837 -3.245 9.627 1.00 63.09 100 HIS A CA 1
ATOM 750 C C . HIS A 1 100 ? -16.252 -3.996 8.425 1.00 63.09 100 HIS A C 1
ATOM 752 O O . HIS A 1 100 ? -15.501 -3.409 7.662 1.00 63.09 100 HIS A O 1
ATOM 758 N N . PHE A 1 101 ? -16.444 -5.314 8.291 1.00 63.88 101 PHE A N 1
ATOM 759 C CA . PHE A 1 101 ? -15.771 -6.150 7.257 1.00 63.88 101 PHE A CA 1
ATOM 760 C C . PHE A 1 101 ? -16.486 -6.211 5.906 1.00 63.88 101 PHE A C 1
ATOM 762 O O . PHE A 1 101 ? -15.989 -6.849 4.984 1.00 63.88 101 PHE A O 1
ATOM 769 N N . GLU A 1 102 ? -17.649 -5.581 5.811 1.00 56.66 102 GLU A N 1
ATOM 770 C CA . GLU A 1 102 ? -18.473 -5.564 4.612 1.00 56.66 102 GLU A CA 1
ATOM 771 C C . GLU A 1 102 ? -18.370 -4.182 3.980 1.00 56.66 102 GLU A C 1
ATOM 773 O O . GLU A 1 102 ? -18.622 -3.172 4.643 1.00 56.66 102 GLU A O 1
ATOM 778 N N . ASP A 1 103 ? -17.989 -4.162 2.707 1.00 52.62 103 ASP A N 1
ATOM 779 C CA . ASP A 1 103 ? -18.012 -2.966 1.882 1.00 52.62 103 ASP A CA 1
ATOM 780 C C . ASP A 1 103 ? -19.479 -2.554 1.685 1.00 52.62 103 ASP A C 1
ATOM 782 O O . ASP A 1 103 ? -20.267 -3.283 1.070 1.00 52.62 103 ASP A O 1
ATOM 786 N N . GLU A 1 104 ? -19.873 -1.390 2.210 1.00 48.66 104 GLU A N 1
ATOM 787 C CA . GLU A 1 104 ? -21.030 -0.689 1.653 1.00 48.66 104 GLU A CA 1
ATOM 788 C C . GLU A 1 104 ? -20.634 -0.293 0.227 1.00 48.66 104 GLU A C 1
ATOM 790 O O . GLU A 1 104 ? -19.849 0.632 0.026 1.00 48.66 104 GLU A O 1
ATOM 795 N N . LYS A 1 105 ? -21.089 -1.102 -0.736 1.00 38.84 105 LYS A N 1
ATOM 796 C CA . LYS A 1 105 ? -20.932 -0.875 -2.176 1.00 38.84 105 LYS A CA 1
ATOM 797 C C . LYS A 1 105 ? -21.420 0.501 -2.607 1.00 38.84 105 LYS A C 1
ATOM 799 O O . LYS A 1 105 ? -22.516 0.894 -2.146 1.00 38.84 105 LYS A O 1
#

pLDDT: mean 72.54, std 16.57, range [38.84, 93.75]

Sequence (105 aa):
MFLLKKTVITWCLISGLMMLPYGSFAATVDGNQAKEKNSPEVMTVDIILVRPLGLVATLCGSVIFLVSSPFSAMGGNTQEAWDVLVAEPAEFTFKRPLGHFEDEK

Foldseek 3Di:
DVVVVVVVVVVVVVVVVVPPDPPDPPPDPDDDDDPDQPDVVQLVCCVPPVLVVLVVQLVVLVVVLVVCQVVCVVVVNNVVSCCVSHVVSCCSNPVDDGRDPDDPD

Solvent-accessible surface area (backbone atoms only — not comparable to full-atom values): 6232 Å² total; per-residue (Å²): 118,72,66,62,53,52,53,53,53,53,52,51,52,54,56,55,62,70,64,57,78,82,70,78,83,79,81,75,88,74,91,84,90,57,94,77,74,61,46,70,66,52,43,50,47,37,61,70,49,48,36,54,48,28,49,50,48,21,51,49,24,42,53,51,36,65,71,42,40,68,56,26,55,75,68,72,38,42,67,61,49,41,41,65,32,30,48,50,36,41,41,64,42,70,69,50,64,86,53,63,90,68,80,86,123

Organism: NCBI:txid1121416